Protein AF-A0A2V9LDS0-F1 (afdb_monomer)

Structure (mmCIF, N/CA/C/O backbone):
data_AF-A0A2V9LDS0-F1
#
_entry.id   AF-A0A2V9LDS0-F1
#
loop_
_atom_site.group_PDB
_atom_site.id
_atom_site.type_symbol
_atom_site.label_atom_id
_atom_site.label_alt_id
_atom_site.label_comp_id
_atom_site.label_asym_id
_atom_site.label_entity_id
_atom_site.label_seq_id
_atom_site.pdbx_PDB_ins_code
_atom_site.Cartn_x
_atom_site.Cartn_y
_atom_site.Cartn_z
_atom_site.occupancy
_atom_site.B_iso_or_equiv
_atom_site.auth_seq_id
_atom_site.auth_comp_id
_atom_site.auth_asym_id
_atom_site.auth_atom_id
_atom_site.pdbx_PDB_model_num
ATOM 1 N N . THR A 1 1 ? 12.359 12.478 16.425 1.00 56.62 1 THR A N 1
ATOM 2 C CA . THR A 1 1 ? 13.676 12.011 15.931 1.00 56.62 1 THR A CA 1
ATOM 3 C C . THR A 1 1 ? 14.044 10.618 16.413 1.00 56.62 1 THR A C 1
ATOM 5 O O . THR A 1 1 ? 14.875 10.000 15.763 1.00 56.62 1 THR A O 1
ATOM 8 N N . GLU A 1 2 ? 13.422 10.073 17.463 1.00 74.88 2 GLU A N 1
ATOM 9 C CA . GLU A 1 2 ? 13.688 8.688 17.876 1.00 74.88 2 GLU A CA 1
ATOM 10 C C . GLU A 1 2 ? 13.139 7.649 16.898 1.00 74.88 2 GLU A C 1
ATOM 12 O O . GLU A 1 2 ? 12.013 7.777 16.404 1.00 74.88 2 GLU A O 1
ATOM 17 N N . LYS A 1 3 ? 13.959 6.626 16.651 1.00 79.75 3 LYS A N 1
ATOM 18 C CA . LYS A 1 3 ? 13.629 5.389 15.940 1.00 79.75 3 LYS A CA 1
ATOM 19 C C . LYS A 1 3 ? 13.435 4.271 16.984 1.00 79.75 3 LYS A C 1
ATOM 21 O O . LYS A 1 3 ? 14.120 4.323 18.000 1.00 79.75 3 LYS A O 1
ATOM 26 N N . PRO A 1 4 ? 12.593 3.254 16.726 1.00 85.19 4 PRO A N 1
ATOM 27 C CA . PRO A 1 4 ? 11.810 3.058 15.508 1.00 85.19 4 PRO A CA 1
ATOM 28 C C . PRO A 1 4 ? 10.625 4.028 15.395 1.00 85.19 4 PRO A C 1
ATOM 30 O O . PRO A 1 4 ? 10.004 4.411 16.382 1.00 85.19 4 PRO A O 1
ATOM 33 N N . TYR A 1 5 ? 10.293 4.430 14.165 1.00 83.62 5 TYR A N 1
ATOM 34 C CA . TYR A 1 5 ? 9.148 5.322 13.917 1.00 83.62 5 TYR A CA 1
ATOM 35 C C . TYR A 1 5 ? 7.794 4.630 14.132 1.00 83.62 5 TYR A C 1
ATOM 37 O O . TYR A 1 5 ? 6.782 5.309 14.283 1.00 83.62 5 TYR A O 1
ATOM 45 N N . TRP A 1 6 ? 7.799 3.298 14.158 1.00 87.12 6 TRP A N 1
ATOM 46 C CA . TRP A 1 6 ? 6.634 2.417 14.219 1.00 87.12 6 TRP A CA 1
ATOM 47 C C . TRP A 1 6 ? 6.357 1.855 15.620 1.00 87.12 6 TRP A C 1
ATOM 49 O O . TRP A 1 6 ? 5.645 0.859 15.763 1.00 87.12 6 TRP A O 1
ATOM 59 N N . ASP A 1 7 ? 6.930 2.462 16.662 1.00 91.31 7 ASP A N 1
ATOM 60 C CA . ASP A 1 7 ? 6.642 2.052 18.034 1.00 91.31 7 ASP A CA 1
ATOM 61 C C . ASP A 1 7 ? 5.131 2.139 18.321 1.00 91.31 7 ASP A C 1
ATOM 63 O O . ASP A 1 7 ? 4.483 3.146 18.017 1.00 91.31 7 ASP A O 1
ATOM 67 N N . LEU A 1 8 ? 4.566 1.074 18.896 1.00 91.81 8 LEU A N 1
ATOM 68 C CA . LEU A 1 8 ? 3.145 0.979 19.218 1.00 91.81 8 LEU A CA 1
ATOM 69 C C . LEU A 1 8 ? 2.707 2.054 20.220 1.00 91.81 8 LEU A C 1
ATOM 71 O O . LEU A 1 8 ? 1.557 2.490 20.178 1.00 91.81 8 LEU A O 1
ATOM 75 N N . GLU A 1 9 ? 3.611 2.534 21.081 1.00 92.31 9 GLU A N 1
ATOM 76 C CA . GLU A 1 9 ? 3.316 3.629 22.011 1.00 92.31 9 GLU A CA 1
ATOM 77 C C . GLU A 1 9 ? 2.901 4.913 21.287 1.00 92.31 9 GLU A C 1
ATOM 79 O O . GLU A 1 9 ? 2.066 5.662 21.787 1.00 92.31 9 GLU A O 1
ATOM 84 N N . ARG A 1 10 ? 3.399 5.129 20.065 1.00 91.88 10 ARG A N 1
ATOM 85 C CA . ARG A 1 10 ? 3.048 6.290 19.231 1.00 91.88 10 ARG A CA 1
ATOM 86 C C . ARG A 1 10 ? 1.649 6.200 18.635 1.00 91.88 10 ARG A C 1
ATOM 88 O O . ARG A 1 10 ? 1.129 7.206 18.166 1.00 91.88 10 ARG A O 1
ATOM 95 N N . ALA A 1 11 ? 1.061 5.006 18.624 1.00 94.81 11 ALA A N 1
ATOM 96 C CA . ALA A 1 11 ? -0.309 4.780 18.184 1.00 94.81 11 ALA A CA 1
ATOM 97 C C . ALA A 1 11 ? -1.321 4.861 19.341 1.00 94.81 11 ALA A C 1
ATOM 99 O O . ALA A 1 11 ? -2.519 4.690 19.110 1.00 94.81 11 ALA A O 1
ATOM 100 N N . ARG A 1 12 ? -0.866 5.078 20.586 1.00 95.75 12 ARG A N 1
ATOM 101 C CA . ARG A 1 12 ? -1.755 5.172 21.748 1.00 95.75 12 ARG A CA 1
ATOM 102 C C . ARG A 1 12 ? -2.687 6.373 21.645 1.00 95.75 12 ARG A C 1
ATOM 104 O O . ARG A 1 12 ? -2.328 7.443 21.159 1.00 95.75 12 ARG A O 1
ATOM 111 N N . ILE A 1 13 ? -3.898 6.185 22.148 1.00 95.94 13 ILE A N 1
ATOM 112 C CA . ILE A 1 13 ? -4.932 7.210 22.191 1.00 95.94 13 ILE A CA 1
ATOM 113 C C . ILE A 1 13 ? -4.815 7.948 23.524 1.00 95.94 13 ILE A C 1
ATOM 115 O O . ILE A 1 13 ? -5.111 7.397 24.591 1.00 95.94 13 ILE A O 1
ATOM 119 N N . GLY A 1 14 ? -4.367 9.203 23.458 1.00 94.19 14 GLY A N 1
ATOM 120 C CA . GLY A 1 14 ? -4.125 10.030 24.638 1.00 94.19 14 GLY A CA 1
ATOM 121 C C . GLY A 1 14 ? -3.106 9.383 25.579 1.00 94.19 14 GLY A C 1
ATOM 122 O O . GLY A 1 14 ? -2.043 8.953 25.149 1.00 94.19 14 GLY A O 1
ATOM 123 N N . GLN A 1 15 ? -3.454 9.299 26.864 1.00 93.69 15 GLN A N 1
ATOM 124 C CA . GLN A 1 15 ? -2.618 8.684 27.908 1.00 93.69 15 GLN A CA 1
ATOM 125 C C . GLN A 1 15 ? -2.963 7.205 28.165 1.00 93.69 15 GLN A C 1
ATOM 127 O O . GLN A 1 15 ? -2.514 6.613 29.144 1.00 93.69 15 GLN A O 1
ATOM 132 N N . THR A 1 16 ? -3.809 6.600 27.327 1.00 95.44 16 THR A N 1
ATOM 133 C CA . THR A 1 16 ? -4.274 5.221 27.526 1.00 95.44 16 THR A CA 1
ATOM 134 C C . THR A 1 16 ? -3.351 4.209 26.850 1.00 95.44 16 THR A C 1
ATOM 136 O O . THR A 1 16 ? -2.526 4.548 26.006 1.00 95.44 16 THR A O 1
ATOM 139 N N . ARG A 1 17 ? -3.537 2.922 27.161 1.00 94.94 17 ARG A N 1
ATOM 140 C CA . ARG A 1 17 ? -2.937 1.818 26.392 1.00 94.94 17 ARG A CA 1
ATOM 141 C C . ARG A 1 17 ? -3.759 1.430 25.159 1.00 94.94 17 ARG A C 1
ATOM 143 O O . ARG A 1 17 ? -3.420 0.442 24.510 1.00 94.94 17 ARG A O 1
ATOM 150 N N . ASN A 1 18 ? -4.838 2.145 24.845 1.00 97.56 18 ASN A N 1
ATOM 151 C CA . ASN A 1 18 ? -5.681 1.810 23.705 1.00 97.56 18 ASN A CA 1
ATOM 152 C C . ASN A 1 18 ? -5.054 2.314 22.410 1.00 97.56 18 ASN A C 1
ATOM 154 O O . ASN A 1 18 ? -4.503 3.412 22.370 1.00 97.56 18 ASN A O 1
ATOM 158 N N . VAL A 1 19 ? -5.177 1.522 21.351 1.00 97.50 19 VAL A N 1
ATOM 159 C CA . VAL A 1 19 ? -4.717 1.851 19.999 1.00 97.50 19 VAL A CA 1
ATOM 160 C C . VAL A 1 19 ? -5.873 1.719 19.000 1.00 97.50 19 VAL A C 1
ATOM 162 O O . VAL A 1 19 ? -6.773 0.895 19.213 1.00 97.50 19 VAL A O 1
ATOM 165 N N . PRO A 1 20 ? -5.888 2.512 17.913 1.00 97.69 20 PRO A N 1
ATOM 166 C CA . PRO A 1 20 ? -6.911 2.415 16.884 1.00 97.69 20 PRO A CA 1
ATOM 167 C C . PRO A 1 20 ? -6.589 1.256 15.937 1.00 97.69 20 PRO A C 1
ATOM 169 O O . PRO A 1 20 ? -5.655 1.336 15.144 1.00 97.69 20 PRO A O 1
ATOM 172 N N . LEU A 1 21 ? -7.375 0.182 16.000 1.00 97.94 21 LEU A N 1
ATOM 173 C CA . LEU A 1 21 ? -7.364 -0.872 14.993 1.00 97.94 21 LEU A CA 1
ATOM 174 C C . LEU A 1 21 ? -8.347 -0.510 13.878 1.00 97.94 21 LEU A C 1
ATOM 176 O O . LEU A 1 21 ? -9.558 -0.461 14.096 1.00 97.94 21 LEU A O 1
ATOM 180 N N . GLU A 1 22 ? -7.828 -0.279 12.683 1.00 98.44 22 GLU A N 1
ATOM 181 C CA . GLU A 1 22 ? -8.589 0.104 11.500 1.00 98.44 22 GLU A CA 1
ATOM 182 C C . GLU A 1 22 ? -8.684 -1.048 10.502 1.00 98.44 22 GLU A C 1
ATOM 184 O O . GLU A 1 22 ? -7.716 -1.784 10.298 1.00 98.44 22 GLU A O 1
ATOM 189 N N . VAL A 1 23 ? -9.826 -1.157 9.822 1.00 98.38 23 VAL A N 1
ATOM 190 C CA . VAL A 1 23 ? -9.929 -1.902 8.564 1.00 98.38 23 VAL A CA 1
ATOM 191 C C . VAL A 1 23 ? -9.645 -0.938 7.426 1.00 98.38 23 VAL A C 1
ATOM 193 O O . VAL A 1 23 ? -10.340 0.066 7.266 1.00 98.38 23 VAL A O 1
ATOM 196 N N . VAL A 1 24 ? -8.638 -1.256 6.624 1.00 97.94 24 VAL A N 1
ATOM 197 C CA . VAL A 1 24 ? -8.250 -0.498 5.439 1.00 97.94 24 VAL A CA 1
ATOM 198 C C . VAL A 1 24 ? -8.712 -1.252 4.202 1.00 97.94 24 VAL A C 1
ATOM 200 O O . VAL A 1 24 ? -8.344 -2.410 4.017 1.00 97.94 24 VAL A O 1
ATOM 203 N N . VAL A 1 25 ? -9.484 -0.591 3.343 1.00 97.62 25 VAL A N 1
ATOM 204 C CA . VAL A 1 25 ? -9.930 -1.118 2.048 1.00 97.62 25 VAL A CA 1
ATOM 205 C C . VAL A 1 25 ? -9.391 -0.207 0.958 1.00 97.62 25 VAL A C 1
ATOM 207 O O . VAL A 1 25 ? -9.698 0.983 0.931 1.00 97.62 25 VAL A O 1
ATOM 210 N N . ASN A 1 26 ? -8.569 -0.754 0.062 1.00 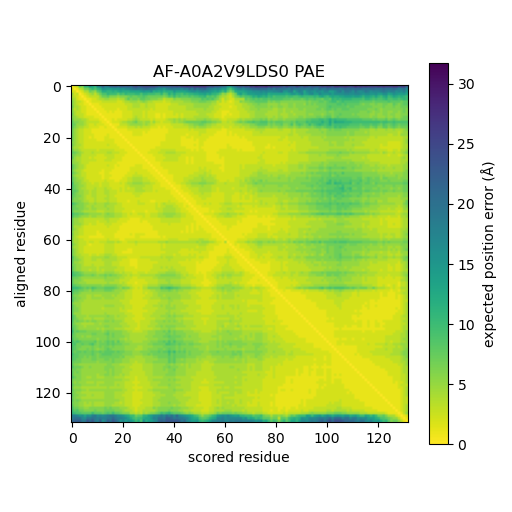95.06 26 ASN A N 1
ATOM 211 C CA . ASN A 1 26 ? -7.959 -0.005 -1.045 1.00 95.06 26 ASN A CA 1
ATOM 212 C C . ASN A 1 26 ? -7.276 1.311 -0.611 1.00 95.06 26 ASN A C 1
ATOM 214 O O . ASN A 1 26 ? -7.360 2.327 -1.296 1.00 95.06 26 ASN A O 1
ATOM 218 N N . GLY A 1 27 ? -6.617 1.295 0.550 1.00 93.06 27 GLY A N 1
ATOM 219 C CA . GLY A 1 27 ? -5.868 2.429 1.097 1.00 93.06 27 GLY A CA 1
ATOM 220 C C . GLY A 1 27 ? -6.676 3.356 2.005 1.00 93.06 27 GLY A C 1
ATOM 221 O O . GLY A 1 27 ? -6.076 4.184 2.686 1.00 93.06 27 GLY A O 1
ATOM 222 N N . GLN A 1 28 ? -7.998 3.189 2.081 1.00 94.62 28 GLN A N 1
ATOM 223 C CA . GLN A 1 28 ? -8.875 4.026 2.900 1.00 94.62 28 GLN A CA 1
ATOM 224 C C . GLN A 1 28 ? -9.278 3.310 4.198 1.00 94.62 28 GLN A C 1
ATOM 226 O O . GLN A 1 28 ? -9.710 2.157 4.130 1.00 94.62 28 GLN A O 1
ATOM 231 N N . PRO A 1 29 ? -9.161 3.945 5.380 1.00 97.12 29 PRO A N 1
ATOM 232 C CA . PRO A 1 29 ? -9.703 3.394 6.618 1.00 97.12 29 PRO A CA 1
ATOM 233 C C . PRO A 1 29 ? -11.235 3.484 6.588 1.00 97.12 29 PRO A C 1
ATOM 235 O O . PRO A 1 29 ? -11.797 4.575 6.587 1.00 97.12 29 PRO A O 1
ATOM 238 N N . VAL A 1 30 ? -11.919 2.339 6.545 1.00 97.56 30 VAL A N 1
ATOM 239 C CA . VAL A 1 30 ? -13.391 2.270 6.409 1.00 97.56 30 VAL A CA 1
ATOM 240 C C . VAL A 1 30 ? -14.108 1.874 7.697 1.00 97.56 30 VAL A C 1
ATOM 242 O O . VAL A 1 30 ? -15.312 2.072 7.821 1.00 97.56 30 VAL A O 1
ATOM 245 N N . ALA A 1 31 ? -13.385 1.308 8.660 1.00 97.88 31 ALA A N 1
ATOM 246 C CA . ALA A 1 31 ? -13.903 0.984 9.982 1.00 97.88 31 ALA A CA 1
ATOM 247 C C . ALA A 1 31 ? -12.780 1.089 11.014 1.00 97.88 31 ALA A C 1
ATOM 249 O O . ALA A 1 31 ? -11.611 0.891 10.681 1.00 97.88 31 ALA A O 1
ATOM 250 N N . ARG A 1 32 ? -13.131 1.375 12.269 1.00 97.38 32 ARG A N 1
ATOM 251 C CA . ARG A 1 32 ? -12.183 1.503 13.379 1.00 97.38 32 ARG A CA 1
ATOM 252 C C . ARG A 1 32 ? -12.777 0.928 14.656 1.00 97.38 32 ARG A C 1
ATOM 254 O O . ARG A 1 32 ? -13.961 1.103 14.929 1.00 97.38 32 ARG A O 1
ATOM 261 N N . ARG A 1 33 ? -11.933 0.290 15.463 1.00 97.19 33 ARG A N 1
ATOM 262 C CA . ARG A 1 33 ? -12.218 -0.090 16.847 1.00 97.19 33 ARG A CA 1
ATOM 263 C C . ARG A 1 33 ? -11.013 0.224 17.721 1.00 97.19 33 ARG A C 1
ATOM 265 O O . ARG A 1 33 ? -9.876 0.046 17.300 1.00 97.19 33 ARG A O 1
ATOM 272 N N . GLU A 1 34 ? -11.257 0.666 18.944 1.00 97.12 34 GLU A N 1
ATOM 273 C CA . GLU A 1 34 ? -10.197 0.829 19.936 1.00 97.12 34 GLU A CA 1
ATOM 274 C C . GLU A 1 34 ? -9.971 -0.491 20.663 1.00 97.12 34 GLU A C 1
ATOM 276 O O . GLU A 1 34 ? -10.924 -1.149 21.093 1.00 97.12 34 GLU A O 1
ATOM 281 N N . ILE A 1 35 ? -8.708 -0.898 20.761 1.00 96.31 35 ILE A N 1
ATOM 282 C CA . ILE A 1 35 ? -8.312 -2.125 21.450 1.00 96.31 35 ILE A CA 1
ATOM 283 C C . ILE A 1 35 ? -7.183 -1.829 22.440 1.00 96.31 35 ILE A C 1
ATOM 285 O O . ILE A 1 35 ? -6.323 -0.998 22.140 1.00 96.31 35 ILE A O 1
ATOM 289 N N . PRO A 1 36 ? -7.144 -2.497 23.602 1.00 96.31 36 PRO A N 1
ATOM 290 C CA . PRO A 1 36 ? -6.025 -2.365 24.524 1.00 96.31 36 PRO A CA 1
ATOM 291 C C . PRO A 1 36 ? -4.781 -3.072 23.963 1.00 96.31 36 PRO A C 1
ATOM 293 O O . PRO A 1 36 ? -4.817 -4.257 23.629 1.00 96.31 36 PRO A O 1
ATOM 296 N N . ALA A 1 37 ? -3.660 -2.353 23.889 1.00 94.75 37 ALA A N 1
ATOM 297 C CA . ALA A 1 37 ? -2.349 -2.896 23.541 1.00 94.75 37 ALA A CA 1
ATOM 298 C C . ALA A 1 37 ? -1.686 -3.542 24.774 1.00 94.75 37 ALA A C 1
ATOM 300 O O . ALA A 1 37 ? -0.753 -3.002 25.382 1.00 94.75 37 ALA A O 1
ATOM 301 N N . ASP A 1 38 ? -2.215 -4.695 25.181 1.00 94.44 38 ASP A N 1
ATOM 302 C CA . ASP A 1 38 ? -1.819 -5.414 26.399 1.00 94.44 38 ASP A CA 1
ATOM 303 C C . ASP A 1 38 ? -1.210 -6.802 26.164 1.00 94.44 38 ASP A C 1
ATOM 305 O O . ASP A 1 38 ? -0.928 -7.519 27.120 1.00 94.44 38 ASP A O 1
ATOM 309 N N . GLY A 1 39 ? -0.975 -7.163 24.903 1.00 93.69 39 GLY A N 1
ATOM 310 C CA . GLY A 1 39 ? -0.379 -8.443 24.523 1.00 93.69 39 GLY A CA 1
ATOM 311 C C . GLY A 1 39 ? -1.358 -9.619 24.502 1.00 93.69 39 GLY A C 1
ATOM 312 O O . GLY A 1 39 ? -0.954 -10.721 24.138 1.00 93.69 39 GLY A O 1
ATOM 313 N N . GLN A 1 40 ? -2.638 -9.421 24.834 1.00 96.38 40 GLN A N 1
ATOM 314 C CA . GLN A 1 40 ? -3.631 -10.490 24.731 1.00 96.38 40 GLN A CA 1
ATOM 315 C C . GLN A 1 40 ? -4.192 -10.603 23.310 1.00 96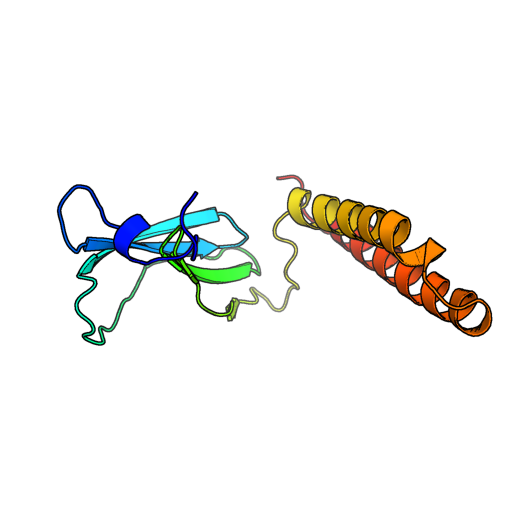.38 40 GLN A C 1
ATOM 317 O O . GLN A 1 40 ? -4.570 -9.612 22.678 1.00 96.38 40 GLN A O 1
ATOM 322 N N . THR A 1 41 ? -4.311 -11.840 22.829 1.00 95.94 41 THR A N 1
ATOM 323 C CA . THR A 1 41 ? -4.955 -12.136 21.544 1.00 95.94 41 THR A CA 1
ATOM 324 C C . THR A 1 41 ? -6.466 -11.968 21.666 1.00 95.94 41 THR A C 1
ATOM 326 O O . THR A 1 41 ? -7.075 -12.439 22.625 1.00 95.94 41 THR A O 1
ATOM 329 N N . ARG A 1 42 ? -7.087 -11.306 20.686 1.00 93.50 42 ARG A N 1
ATOM 330 C CA . ARG A 1 42 ? -8.535 -11.071 20.652 1.00 93.50 42 ARG A CA 1
ATOM 331 C C . ARG A 1 42 ? -9.081 -11.296 19.257 1.00 93.50 42 ARG A C 1
ATOM 333 O O . ARG A 1 42 ? -8.528 -10.784 18.287 1.00 93.50 42 ARG A O 1
ATOM 340 N N . ALA A 1 43 ? -10.205 -11.997 19.174 1.00 95.44 43 ALA A N 1
ATOM 341 C CA . ALA A 1 43 ? -10.987 -12.029 17.951 1.00 95.44 43 ALA A CA 1
ATOM 342 C C . ALA A 1 43 ? -11.622 -10.650 17.712 1.00 95.44 43 ALA A C 1
ATOM 344 O O . ALA A 1 43 ? -12.185 -10.035 18.623 1.00 95.44 43 ALA A O 1
ATOM 345 N N . VAL A 1 44 ? -11.541 -10.170 16.474 1.00 94.69 44 VAL A N 1
ATOM 346 C CA . VAL A 1 44 ? -12.170 -8.926 16.023 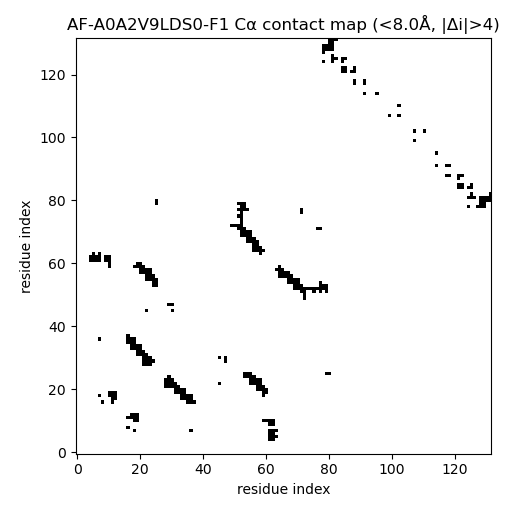1.00 94.69 44 VAL A CA 1
ATOM 347 C C . VAL A 1 44 ? -13.000 -9.212 14.781 1.00 94.69 44 VAL A C 1
ATOM 349 O O . VAL A 1 44 ? -12.644 -10.062 13.970 1.00 94.69 44 VAL A O 1
ATOM 352 N N . SER A 1 45 ? -14.117 -8.508 14.641 1.00 95.94 45 SER A N 1
ATOM 353 C CA . SER A 1 45 ? -14.995 -8.602 13.480 1.00 95.94 45 SER A CA 1
ATOM 354 C C . SER A 1 45 ? -15.521 -7.215 13.143 1.00 95.94 45 SER A C 1
ATOM 356 O O . SER A 1 45 ? -15.776 -6.412 14.044 1.00 95.94 45 SER A O 1
ATOM 358 N N . PHE A 1 46 ? -15.655 -6.943 11.850 1.00 96.25 46 PHE A N 1
ATOM 359 C CA . PHE A 1 46 ? -16.128 -5.674 11.319 1.00 96.25 46 PHE A CA 1
ATOM 360 C C . PHE A 1 46 ? -17.133 -5.942 10.195 1.00 96.25 46 PHE A C 1
ATOM 362 O O . PHE A 1 46 ? -16.799 -6.667 9.253 1.00 96.25 46 PHE A O 1
ATOM 369 N N . PRO A 1 47 ? -18.336 -5.350 10.237 1.00 95.06 47 PRO A N 1
ATOM 370 C CA . PRO A 1 47 ? -19.240 -5.371 9.098 1.00 95.06 47 PRO A CA 1
ATOM 371 C C . PRO A 1 47 ? -18.735 -4.374 8.047 1.00 95.06 47 PRO A C 1
ATOM 373 O O . PRO A 1 47 ? -18.950 -3.171 8.167 1.00 95.06 47 PRO A O 1
ATOM 376 N N . VAL A 1 48 ? -18.032 -4.864 7.023 1.00 95.69 48 VAL A N 1
ATOM 377 C CA . VAL A 1 48 ? -17.496 -4.029 5.937 1.00 95.69 48 VAL A CA 1
ATOM 378 C C . VAL A 1 48 ? -18.157 -4.402 4.620 1.00 95.69 48 VAL A C 1
ATOM 380 O O . VAL A 1 48 ? -18.105 -5.549 4.181 1.00 95.69 48 VAL A O 1
ATOM 383 N N . LYS A 1 49 ? -18.770 -3.409 3.973 1.00 95.06 49 LYS A N 1
ATOM 384 C CA . LYS A 1 49 ? -19.360 -3.554 2.643 1.00 95.06 49 LYS A CA 1
ATOM 385 C C . LYS A 1 49 ? -18.261 -3.523 1.577 1.00 95.06 49 LYS A C 1
ATOM 387 O O . LYS A 1 49 ? -17.465 -2.588 1.540 1.00 95.06 49 LYS A O 1
ATOM 392 N N . ILE A 1 50 ? -18.236 -4.532 0.703 1.00 95.81 50 ILE A N 1
ATOM 393 C CA . ILE A 1 50 ? -17.281 -4.656 -0.407 1.00 95.81 50 ILE A CA 1
ATOM 394 C C . ILE A 1 50 ? -18.059 -4.774 -1.722 1.00 95.81 50 ILE A C 1
ATOM 396 O O . ILE A 1 50 ? -18.536 -5.846 -2.080 1.00 95.81 50 ILE A O 1
ATOM 400 N N . ASP A 1 51 ? -18.179 -3.661 -2.447 1.00 93.00 51 ASP A N 1
ATOM 401 C CA . ASP A 1 51 ? -18.960 -3.583 -3.697 1.00 93.00 51 ASP A CA 1
ATOM 402 C C . ASP A 1 51 ? -18.176 -3.982 -4.953 1.00 93.00 51 ASP A C 1
ATOM 404 O O . ASP A 1 51 ? -18.739 -4.197 -6.027 1.00 93.00 51 ASP A O 1
ATOM 408 N N . ARG A 1 52 ? -16.849 -4.034 -4.846 1.00 94.25 52 ARG A N 1
ATOM 409 C CA . ARG A 1 52 ? -15.930 -4.342 -5.945 1.00 94.25 52 ARG A CA 1
ATOM 410 C C . ARG A 1 52 ? -14.716 -5.075 -5.417 1.00 94.25 52 ARG A C 1
ATOM 412 O O . ARG A 1 52 ? -14.376 -4.943 -4.241 1.00 94.25 52 ARG A O 1
ATOM 419 N N . SER A 1 53 ? -14.040 -5.800 -6.303 1.00 96.94 53 SER A N 1
ATOM 420 C CA . SER A 1 53 ? -12.805 -6.493 -5.961 1.00 96.94 53 SER A CA 1
ATOM 421 C C . SER A 1 53 ? -11.811 -5.533 -5.323 1.00 96.94 53 SER A C 1
ATOM 423 O O . SER A 1 53 ? -11.510 -4.477 -5.883 1.00 96.94 53 SER A O 1
ATOM 425 N N . SER A 1 54 ? -11.348 -5.895 -4.135 1.00 96.69 54 SER A N 1
ATOM 426 C CA . SER A 1 54 ? -10.600 -5.017 -3.246 1.00 96.69 54 SER A CA 1
ATOM 427 C C . SER A 1 54 ? -9.526 -5.793 -2.506 1.00 96.69 54 SER A C 1
ATOM 429 O O . SER A 1 54 ? -9.652 -6.999 -2.286 1.00 96.69 54 SER A O 1
ATOM 431 N N . TRP A 1 55 ? -8.492 -5.085 -2.073 1.00 96.56 55 TRP A N 1
ATOM 432 C CA . TRP A 1 55 ? -7.615 -5.584 -1.025 1.00 96.56 55 TRP A CA 1
ATOM 433 C C . TRP A 1 55 ? -8.030 -4.984 0.316 1.00 96.56 55 TRP A C 1
ATOM 435 O O . TRP A 1 55 ? -8.465 -3.830 0.389 1.00 96.56 55 TRP A O 1
ATOM 445 N N . VAL A 1 56 ? -7.907 -5.786 1.369 1.00 97.88 56 VAL A N 1
ATOM 446 C CA . VAL A 1 56 ? -8.304 -5.433 2.731 1.00 97.88 56 VAL A CA 1
ATOM 447 C C . VAL A 1 56 ? -7.158 -5.753 3.679 1.00 97.88 56 VAL A C 1
ATOM 449 O O . VAL A 1 56 ? -6.570 -6.826 3.589 1.00 97.88 56 VAL A O 1
ATOM 452 N N . ALA A 1 57 ? -6.836 -4.846 4.593 1.00 98.12 57 ALA A N 1
ATOM 453 C CA . ALA A 1 57 ? -5.838 -5.073 5.634 1.00 98.12 57 ALA A CA 1
ATOM 454 C C . ALA A 1 57 ? -6.316 -4.508 6.973 1.00 98.12 57 ALA A C 1
ATOM 456 O O . ALA A 1 57 ? -7.132 -3.588 7.012 1.00 98.12 57 ALA A O 1
ATOM 457 N N . LEU A 1 58 ? -5.777 -5.036 8.070 1.00 98.00 58 LEU A N 1
ATOM 458 C CA . LEU A 1 58 ? -5.878 -4.391 9.375 1.00 98.00 58 LEU A CA 1
ATOM 459 C C . LEU A 1 58 ? -4.676 -3.477 9.588 1.00 98.00 58 LEU A C 1
ATOM 461 O O . LEU A 1 58 ? -3.565 -3.824 9.189 1.00 98.00 58 LEU A O 1
ATOM 465 N N . ARG A 1 59 ? -4.883 -2.327 10.227 1.00 97.81 59 ARG A N 1
ATOM 466 C CA . ARG A 1 59 ? -3.830 -1.343 10.493 1.00 97.81 59 ARG A CA 1
ATOM 467 C C . ARG A 1 59 ? -3.972 -0.740 11.883 1.00 97.81 59 ARG A C 1
ATOM 469 O O . ARG A 1 59 ? -5.066 -0.364 12.281 1.00 97.81 59 ARG A O 1
ATOM 476 N N . ILE A 1 60 ? -2.850 -0.576 12.573 1.00 97.44 60 ILE A N 1
ATOM 477 C CA . ILE A 1 60 ? -2.692 0.335 13.706 1.00 97.44 60 ILE A CA 1
ATOM 478 C C . ILE A 1 60 ? -1.716 1.417 13.257 1.00 97.44 60 ILE A C 1
ATOM 480 O O . ILE A 1 60 ? -0.509 1.190 13.212 1.00 97.44 60 ILE A O 1
ATOM 484 N N . LEU A 1 61 ? -2.220 2.587 12.872 1.00 95.06 61 LEU A N 1
ATOM 485 C CA . LEU A 1 61 ? -1.384 3.695 12.404 1.00 95.06 61 LEU A CA 1
ATOM 486 C C . LEU A 1 61 ? -0.790 4.455 13.611 1.00 95.06 61 LEU A C 1
ATOM 488 O O . LEU A 1 61 ? -1.545 4.742 14.538 1.00 95.06 61 LEU A O 1
ATOM 492 N N . PRO A 1 62 ? 0.509 4.826 13.629 1.00 92.75 62 PRO A N 1
ATOM 493 C CA . PRO A 1 62 ? 1.555 4.620 12.617 1.00 92.75 62 PRO A CA 1
ATOM 494 C C . PRO A 1 62 ? 2.475 3.407 12.890 1.00 92.75 62 PRO A C 1
ATOM 496 O O . PRO A 1 62 ? 3.644 3.427 12.513 1.00 92.75 62 PRO A O 1
ATOM 499 N N . SER A 1 63 ? 1.984 2.367 13.566 1.00 94.94 63 SER A N 1
ATOM 500 C CA . SER A 1 63 ? 2.805 1.250 14.048 1.00 94.94 63 SER A CA 1
ATOM 501 C C . SER A 1 63 ? 2.865 0.056 13.090 1.00 94.94 63 SER A C 1
ATOM 503 O O . SER A 1 63 ? 3.938 -0.318 12.629 1.00 94.94 63 SER A O 1
ATOM 505 N N . SER A 1 64 ? 1.736 -0.579 12.784 1.00 94.88 64 SER A N 1
ATOM 506 C CA . SER A 1 64 ? 1.735 -1.885 12.116 1.00 94.88 64 SER A CA 1
ATOM 507 C C . SER A 1 64 ? 0.524 -2.090 11.217 1.00 94.88 64 SER A C 1
ATOM 509 O O . SER A 1 64 ? -0.486 -1.392 11.317 1.00 94.88 64 SER A O 1
ATOM 511 N N . HIS A 1 65 ? 0.627 -3.062 10.314 1.00 96.31 65 HIS A N 1
ATOM 512 C CA . HIS A 1 65 ? -0.483 -3.542 9.505 1.00 96.31 65 HIS A CA 1
ATOM 513 C C . HIS A 1 65 ? -0.337 -5.042 9.236 1.00 96.31 65 HIS A C 1
ATOM 515 O O . HIS A 1 65 ? 0.764 -5.589 9.296 1.00 96.31 65 HIS A O 1
ATOM 521 N N . SER A 1 66 ? -1.443 -5.712 8.924 1.00 96.88 66 SER A N 1
ATOM 522 C CA . SER A 1 66 ? -1.406 -7.082 8.418 1.00 96.88 66 SER A CA 1
ATOM 523 C C . SER A 1 66 ? -0.937 -7.112 6.962 1.00 96.88 66 SER A C 1
ATOM 525 O O . SER A 1 66 ? -0.963 -6.097 6.259 1.00 96.88 66 SER A O 1
ATOM 527 N N . ASN A 1 67 ? -0.589 -8.300 6.468 1.00 97.25 67 ASN A N 1
ATOM 528 C CA . ASN A 1 67 ? -0.601 -8.521 5.025 1.00 97.25 67 ASN A CA 1
ATOM 529 C C . ASN A 1 67 ? -2.035 -8.335 4.502 1.00 97.25 67 ASN A C 1
ATOM 531 O O . ASN A 1 67 ? -2.994 -8.651 5.221 1.00 97.25 67 ASN A O 1
ATOM 535 N N . PRO A 1 68 ? -2.205 -7.799 3.285 1.00 96.12 68 PRO A N 1
ATOM 536 C CA . PRO A 1 68 ? -3.524 -7.653 2.708 1.00 96.12 68 PRO A CA 1
ATOM 537 C C . PRO A 1 68 ? -4.109 -9.023 2.354 1.00 96.12 68 PRO A C 1
ATOM 539 O O . PRO A 1 68 ? -3.404 -9.916 1.884 1.00 96.12 68 PRO A O 1
ATOM 542 N N . VAL A 1 69 ? -5.418 -9.159 2.526 1.00 96.25 69 VAL A N 1
ATOM 543 C CA . VAL A 1 69 ? -6.220 -10.225 1.923 1.00 96.25 69 VAL A CA 1
ATOM 544 C C . VAL A 1 69 ? -6.962 -9.664 0.716 1.00 96.25 69 VAL A C 1
ATOM 546 O O . VAL A 1 69 ? -7.367 -8.500 0.706 1.00 96.25 69 VAL A O 1
ATOM 549 N N . PHE A 1 70 ? -7.132 -10.477 -0.322 1.00 97.06 70 PHE A N 1
ATOM 550 C CA . PHE A 1 70 ? -7.800 -10.063 -1.554 1.00 97.06 70 PHE A CA 1
ATOM 551 C C . PHE A 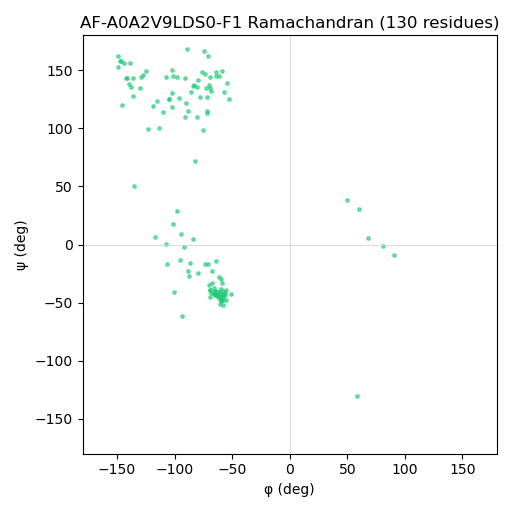1 70 ? -9.202 -10.652 -1.622 1.00 97.06 70 PHE A C 1
ATOM 553 O O . PHE A 1 70 ? -9.387 -11.862 -1.529 1.00 97.06 70 PHE A O 1
ATOM 560 N N . VAL A 1 71 ? -10.185 -9.777 -1.808 1.00 96.88 71 VAL A N 1
ATOM 561 C CA . VAL A 1 71 ? -11.590 -10.141 -1.972 1.00 96.88 71 VAL A CA 1
ATOM 562 C C . VAL A 1 71 ? -11.962 -9.851 -3.415 1.00 96.88 71 VAL A C 1
ATOM 564 O O . VAL A 1 71 ? -11.953 -8.694 -3.833 1.00 96.88 71 VAL A O 1
ATOM 567 N N . LEU A 1 72 ? -12.271 -10.889 -4.190 1.00 97.12 72 LEU A N 1
ATOM 568 C CA . LEU A 1 72 ? -12.723 -10.746 -5.572 1.00 97.12 72 LEU A CA 1
ATOM 569 C C . LEU A 1 72 ? -14.251 -10.792 -5.624 1.00 97.12 72 LEU A C 1
ATOM 571 O O . LEU A 1 72 ? -14.868 -11.745 -5.157 1.00 97.12 72 LEU A O 1
ATOM 575 N N . VAL A 1 73 ? -14.863 -9.774 -6.225 1.00 96.19 73 VAL A N 1
ATOM 576 C CA . VAL A 1 73 ? -16.315 -9.679 -6.408 1.00 96.19 73 VAL A CA 1
ATOM 577 C C . VAL A 1 73 ? -16.650 -10.049 -7.847 1.00 96.19 73 VAL A C 1
ATOM 579 O O . VAL A 1 73 ? -16.187 -9.409 -8.794 1.00 96.19 73 VAL A O 1
ATOM 582 N N . GLY A 1 74 ? -17.440 -11.111 -8.021 1.00 96.19 74 GLY A N 1
ATOM 583 C CA . GLY A 1 74 ? -17.835 -11.607 -9.343 1.00 96.19 74 GLY A CA 1
ATOM 584 C C . GLY A 1 74 ? -16.653 -12.029 -10.225 1.00 96.19 74 GLY A C 1
ATOM 585 O O . GLY A 1 74 ? -16.710 -11.841 -11.436 1.00 96.19 74 GLY A O 1
ATOM 586 N N . GLY A 1 75 ? -15.553 -12.504 -9.626 1.00 95.62 75 GLY A N 1
ATOM 587 C CA . GLY A 1 75 ? -14.346 -12.937 -10.345 1.00 95.62 75 GLY A CA 1
ATOM 588 C C . GLY A 1 75 ? -13.558 -11.818 -11.038 1.00 95.62 75 GLY A C 1
ATOM 589 O O . GLY A 1 75 ? -12.593 -12.097 -11.743 1.00 95.62 75 GLY A O 1
ATOM 590 N N . LYS A 1 76 ? -13.940 -10.548 -10.856 1.00 95.06 76 LYS A N 1
ATOM 591 C CA . LYS A 1 76 ? -13.270 -9.410 -11.501 1.00 95.06 76 LYS A CA 1
ATOM 592 C C . LYS A 1 76 ? -11.943 -9.094 -10.808 1.00 95.06 76 LYS A C 1
ATOM 594 O O . LYS A 1 76 ? -11.852 -9.261 -9.591 1.00 95.06 76 LYS A O 1
ATOM 599 N N . PRO A 1 77 ? -10.926 -8.588 -11.522 1.00 95.12 77 PRO A N 1
ATOM 600 C CA . PRO A 1 77 ? -9.670 -8.200 -10.895 1.00 95.12 77 PRO A CA 1
ATOM 601 C C . PRO A 1 77 ? -9.830 -6.927 -10.047 1.00 95.12 77 PRO A C 1
ATOM 603 O O . PRO A 1 77 ? -10.786 -6.166 -10.202 1.00 95.12 77 PRO A O 1
ATOM 606 N N . ILE A 1 78 ? -8.875 -6.671 -9.150 1.00 94.94 78 ILE A N 1
ATOM 607 C CA . ILE A 1 78 ? -8.847 -5.443 -8.341 1.00 94.94 78 ILE A CA 1
ATOM 608 C C . ILE A 1 78 ? -8.475 -4.255 -9.241 1.00 94.94 78 ILE A C 1
ATOM 610 O O . ILE A 1 78 ? -7.363 -4.194 -9.767 1.00 94.94 78 ILE A O 1
ATOM 614 N N . ARG A 1 79 ? -9.411 -3.312 -9.406 1.00 94.81 79 ARG A N 1
ATOM 615 C CA . ARG A 1 79 ? -9.278 -2.045 -10.162 1.00 94.81 79 ARG A CA 1
ATOM 616 C C . ARG A 1 79 ? -9.867 -0.887 -9.364 1.00 94.81 79 ARG A C 1
ATOM 618 O O . ARG A 1 79 ? -10.783 -0.188 -9.796 1.00 94.81 79 ARG A O 1
ATOM 625 N N . ALA A 1 80 ? -9.428 -0.803 -8.113 1.00 90.62 80 ALA A N 1
ATOM 626 C CA . ALA A 1 80 ? -10.140 -0.054 -7.092 1.00 90.62 80 ALA A CA 1
ATOM 627 C C . ALA A 1 80 ? -9.762 1.428 -6.990 1.00 90.62 80 ALA A C 1
ATOM 629 O O . ALA A 1 80 ? -10.573 2.189 -6.476 1.00 90.62 80 ALA A O 1
ATOM 630 N N . SER A 1 81 ? -8.572 1.825 -7.450 1.00 92.50 81 SER A N 1
ATOM 631 C CA . SER A 1 81 ? -8.098 3.211 -7.371 1.00 92.50 81 SER A CA 1
ATOM 632 C C . SER A 1 81 ? -7.254 3.558 -8.591 1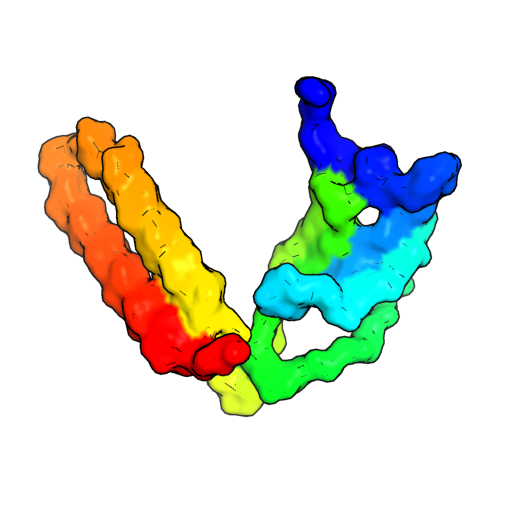.00 92.50 81 SER A C 1
ATOM 634 O O . SER A 1 81 ? -6.210 2.938 -8.828 1.00 92.50 81 SER A O 1
ATOM 636 N N . ARG A 1 82 ? -7.694 4.565 -9.352 1.00 94.25 82 ARG A N 1
ATOM 637 C CA . ARG A 1 82 ? -6.904 5.115 -10.460 1.00 94.25 82 ARG A CA 1
ATOM 638 C C . ARG A 1 82 ? -5.684 5.854 -9.925 1.00 94.25 82 ARG A C 1
ATOM 640 O O . ARG A 1 82 ? -4.576 5.587 -10.386 1.00 94.25 82 ARG A O 1
ATOM 647 N N . ALA A 1 83 ? -5.871 6.685 -8.899 1.00 93.88 83 ALA A N 1
ATOM 648 C CA . ALA A 1 83 ? -4.785 7.436 -8.276 1.00 93.88 83 ALA A CA 1
ATOM 649 C C . ALA A 1 83 ? -3.632 6.532 -7.798 1.00 93.88 83 ALA A C 1
ATOM 651 O O . ALA A 1 83 ? -2.462 6.865 -7.987 1.00 93.88 83 ALA A O 1
ATOM 652 N N . SER A 1 84 ? -3.940 5.357 -7.236 1.00 93.19 84 SER A N 1
ATOM 653 C CA . SER A 1 84 ? -2.912 4.393 -6.817 1.00 93.19 84 SER A CA 1
ATOM 654 C C . SER A 1 84 ? -2.124 3.837 -8.007 1.00 93.19 84 SER A C 1
ATOM 656 O O . SER A 1 84 ? -0.899 3.764 -7.947 1.00 93.19 84 SER A O 1
ATOM 658 N N . ALA A 1 85 ? -2.800 3.479 -9.104 1.00 95.25 85 ALA A N 1
ATOM 659 C CA . ALA A 1 85 ? -2.136 2.980 -10.308 1.00 95.25 85 ALA A CA 1
ATOM 660 C C . ALA A 1 85 ? -1.249 4.057 -10.962 1.00 95.25 85 ALA A C 1
ATOM 662 O O . ALA A 1 85 ? -0.124 3.765 -11.367 1.00 95.25 85 ALA A O 1
ATOM 663 N N . GLU A 1 86 ? -1.707 5.312 -10.996 1.00 96.44 86 GLU A N 1
ATOM 664 C CA . GLU A 1 86 ? -0.910 6.450 -11.473 1.00 96.44 86 GLU A CA 1
ATOM 665 C C . GLU A 1 86 ? 0.309 6.708 -10.585 1.00 96.44 86 GLU A C 1
ATOM 667 O O . GLU A 1 86 ? 1.399 6.996 -11.083 1.00 96.44 86 GLU A O 1
ATOM 672 N N . TRP A 1 87 ? 0.143 6.593 -9.266 1.00 96.62 87 TRP A N 1
ATOM 673 C CA .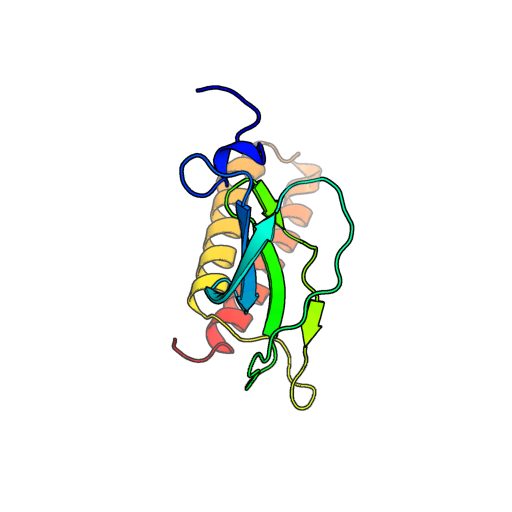 TRP A 1 87 ? 1.250 6.710 -8.325 1.00 96.62 87 TRP A CA 1
ATOM 674 C C . TRP A 1 87 ? 2.281 5.601 -8.548 1.00 96.62 87 TRP A C 1
ATOM 676 O O . TRP A 1 87 ? 3.472 5.891 -8.627 1.00 96.62 87 TRP A O 1
ATOM 686 N N . CYS A 1 88 ? 1.845 4.351 -8.730 1.00 96.94 88 CYS A N 1
ATOM 687 C CA . CYS A 1 88 ? 2.742 3.239 -9.043 1.00 96.94 88 CYS A CA 1
ATOM 688 C C . CYS A 1 88 ? 3.484 3.447 -10.369 1.00 96.94 88 CYS A C 1
ATOM 690 O O . CYS A 1 88 ? 4.685 3.195 -10.426 1.00 96.94 88 CYS A O 1
ATOM 692 N N . LEU A 1 89 ? 2.816 3.964 -11.406 1.00 98.12 89 LEU A N 1
ATOM 693 C CA . LEU A 1 89 ? 3.469 4.312 -12.671 1.00 98.12 89 LEU A CA 1
ATOM 694 C C . LEU A 1 89 ? 4.576 5.358 -12.460 1.00 98.12 89 LEU A C 1
ATOM 696 O O . LEU A 1 89 ? 5.714 5.145 -12.873 1.00 98.12 89 LEU A O 1
ATOM 700 N N . LYS A 1 90 ? 4.273 6.444 -11.736 1.00 98.44 90 LYS A N 1
ATOM 701 C CA . LYS A 1 90 ? 5.267 7.468 -11.367 1.00 98.44 90 LYS A CA 1
ATOM 702 C C . LYS A 1 90 ? 6.413 6.879 -10.541 1.00 98.44 90 LYS A C 1
ATOM 704 O O . LYS A 1 90 ? 7.565 7.260 -10.727 1.00 98.44 90 LYS A O 1
ATOM 709 N N . ALA A 1 91 ? 6.119 5.938 -9.644 1.00 98.38 91 ALA A N 1
ATOM 710 C CA . ALA A 1 91 ? 7.127 5.262 -8.839 1.00 98.38 91 ALA A CA 1
ATOM 711 C C . ALA A 1 91 ? 8.062 4.395 -9.696 1.00 98.38 91 ALA A C 1
ATOM 713 O O . ALA A 1 91 ? 9.262 4.395 -9.441 1.00 98.38 91 ALA A O 1
ATOM 714 N N . VAL A 1 92 ? 7.561 3.718 -10.738 1.00 98.50 92 VAL A N 1
ATOM 715 C CA . VAL A 1 92 ? 8.406 2.992 -11.705 1.00 98.50 92 VAL A CA 1
ATOM 716 C C . VAL A 1 92 ? 9.380 3.947 -12.395 1.00 98.50 92 VAL A C 1
ATOM 718 O O . VAL A 1 92 ? 10.575 3.650 -12.468 1.00 98.50 92 VAL A O 1
ATOM 721 N N . ASP A 1 93 ? 8.906 5.113 -12.832 1.00 98.06 93 ASP A N 1
ATOM 722 C CA . ASP A 1 93 ? 9.755 6.125 -13.469 1.00 98.06 93 ASP A CA 1
ATOM 723 C C . ASP A 1 93 ? 10.788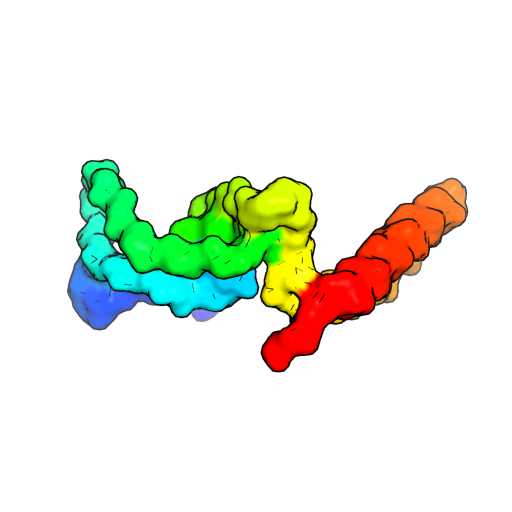 6.713 -12.505 1.00 98.06 93 ASP A C 1
ATOM 725 O O . ASP A 1 93 ? 11.967 6.837 -12.849 1.00 98.06 93 ASP A O 1
ATOM 729 N N . GLN A 1 94 ? 10.384 6.992 -11.265 1.00 98.50 94 GLN A N 1
ATOM 730 C CA . GLN A 1 94 ? 11.305 7.429 -10.223 1.00 98.50 94 GLN A CA 1
ATOM 731 C C . GLN A 1 94 ? 12.347 6.348 -9.908 1.00 98.50 94 GLN A C 1
ATOM 733 O O . GLN A 1 94 ? 13.533 6.639 -9.782 1.00 98.50 94 GLN A O 1
ATOM 738 N N . CYS A 1 95 ? 11.941 5.083 -9.797 1.00 98.19 95 CYS A N 1
ATOM 739 C CA . CYS A 1 95 ? 12.869 3.978 -9.599 1.00 98.19 95 CYS A CA 1
ATOM 740 C C . CYS A 1 95 ? 13.859 3.877 -10.760 1.00 98.19 95 CYS A C 1
ATOM 742 O O . CYS A 1 95 ? 15.051 3.720 -10.511 1.00 98.19 95 CYS A O 1
ATOM 744 N N . TRP A 1 96 ? 13.403 4.001 -12.007 1.00 98.38 96 TRP A N 1
ATOM 745 C CA . TRP A 1 96 ? 14.284 3.985 -13.173 1.00 98.38 96 TRP A CA 1
ATOM 746 C C . TRP A 1 96 ? 15.319 5.112 -13.107 1.00 98.38 96 TRP A C 1
ATOM 748 O O . TRP A 1 96 ? 16.511 4.842 -13.224 1.00 98.38 96 TRP A O 1
ATOM 758 N N . SER A 1 97 ? 14.891 6.347 -12.817 1.00 98.00 97 SER A N 1
ATOM 759 C CA . SER A 1 97 ? 15.784 7.516 -12.757 1.00 98.00 97 SER A CA 1
ATOM 760 C C . SER A 1 97 ? 16.907 7.363 -11.724 1.00 98.00 97 SER A C 1
ATOM 762 O O . SER A 1 97 ? 18.026 7.821 -11.944 1.00 98.00 97 SER A O 1
ATOM 764 N N . GLN A 1 98 ? 16.631 6.672 -10.614 1.00 98.12 98 GLN A N 1
ATOM 765 C CA . GLN A 1 98 ? 17.604 6.425 -9.546 1.00 98.12 98 GLN A CA 1
ATOM 766 C C . GLN A 1 98 ? 18.463 5.172 -9.761 1.00 98.12 98 GLN A C 1
ATOM 768 O O . GLN A 1 98 ? 19.561 5.075 -9.202 1.00 98.12 98 GLN A O 1
ATOM 773 N N . LYS A 1 99 ? 17.950 4.174 -10.490 1.00 97.44 99 LYS A N 1
ATOM 774 C CA . LYS A 1 99 ? 18.587 2.857 -10.630 1.00 97.44 99 LYS A CA 1
ATOM 775 C C . LYS A 1 99 ? 19.344 2.709 -11.940 1.00 97.44 99 LYS A C 1
ATOM 777 O O . LYS A 1 99 ? 20.454 2.198 -11.889 1.00 97.44 99 LYS A O 1
ATOM 782 N N . ALA A 1 100 ? 18.808 3.190 -13.062 1.00 98.06 100 ALA A N 1
ATOM 783 C CA . ALA A 1 100 ? 19.405 3.020 -14.387 1.00 98.06 100 ALA A CA 1
ATOM 784 C C . ALA A 1 100 ? 20.888 3.427 -14.461 1.00 98.06 100 ALA A C 1
ATOM 786 O O . ALA A 1 100 ? 21.672 2.630 -14.967 1.00 98.06 100 ALA A O 1
ATOM 787 N N . PRO A 1 101 ? 21.341 4.553 -13.865 1.00 98.00 101 PRO A N 1
ATOM 788 C CA . PRO A 1 101 ? 22.761 4.924 -13.896 1.00 98.00 101 PRO A CA 1
ATOM 789 C C . PRO A 1 101 ? 23.698 3.940 -13.176 1.00 98.00 101 PRO A C 1
ATOM 791 O O . PRO A 1 101 ? 24.912 4.036 -13.313 1.00 98.00 101 PRO A O 1
ATOM 794 N N . LYS A 1 102 ? 23.148 3.032 -12.360 1.00 97.88 102 LYS A N 1
ATOM 795 C CA . LYS A 1 102 ? 23.881 2.045 -11.552 1.00 97.88 102 LYS A CA 1
ATOM 796 C C . LYS A 1 102 ? 23.752 0.619 -12.095 1.00 97.88 102 LYS A C 1
ATOM 798 O O . LYS A 1 102 ? 24.270 -0.303 -11.471 1.00 97.88 102 LYS A O 1
ATOM 803 N N . ILE A 1 103 ? 23.030 0.427 -13.197 1.00 98.12 103 ILE A N 1
ATOM 804 C CA . ILE A 1 103 ? 22.859 -0.880 -13.835 1.00 98.12 103 ILE A CA 1
ATOM 805 C C . ILE A 1 103 ? 24.073 -1.142 -14.725 1.00 98.12 103 ILE A C 1
ATOM 807 O O . ILE A 1 103 ? 24.538 -0.241 -15.424 1.00 98.12 103 ILE A O 1
ATOM 811 N N . ARG A 1 104 ? 24.601 -2.369 -14.684 1.00 98.50 104 ARG A N 1
ATOM 812 C CA . ARG A 1 104 ? 25.748 -2.760 -15.508 1.00 98.50 104 ARG A CA 1
ATOM 813 C C . ARG A 1 104 ? 25.381 -2.695 -16.989 1.00 98.50 104 ARG A C 1
ATOM 815 O O . ARG A 1 104 ? 24.232 -2.939 -17.359 1.00 98.50 104 ARG A O 1
ATOM 822 N N . ALA A 1 105 ? 26.349 -2.376 -17.844 1.00 98.06 105 ALA A N 1
ATOM 823 C CA . ALA A 1 105 ? 26.099 -2.175 -19.272 1.00 98.06 105 ALA A CA 1
ATOM 824 C C . ALA A 1 105 ? 25.483 -3.424 -19.927 1.00 98.06 105 ALA A C 1
ATOM 826 O O . ALA A 1 105 ? 24.537 -3.314 -20.707 1.00 98.06 105 ALA A O 1
ATOM 827 N N . GLU A 1 106 ? 25.958 -4.608 -19.543 1.00 98.50 106 GLU A N 1
ATOM 828 C CA . GLU A 1 106 ? 25.470 -5.900 -20.019 1.00 98.50 106 GLU A CA 1
ATOM 829 C C . GLU A 1 106 ? 24.035 -6.233 -19.562 1.00 98.50 106 GLU A C 1
ATOM 831 O O . GLU A 1 106 ? 23.338 -6.994 -20.230 1.00 98.50 106 GLU A O 1
ATOM 836 N N . GLU A 1 107 ? 23.550 -5.626 -18.472 1.00 98.25 107 GLU A N 1
ATOM 837 C CA . GLU A 1 107 ? 22.198 -5.843 -17.929 1.00 98.25 107 GLU A CA 1
ATOM 838 C C . GLU A 1 107 ? 21.186 -4.789 -18.408 1.00 98.25 107 GLU A C 1
ATOM 840 O O . GLU A 1 107 ? 19.974 -4.980 -18.269 1.00 98.25 107 GLU A O 1
ATOM 845 N N . MET A 1 108 ? 21.655 -3.683 -18.999 1.00 98.19 108 MET A N 1
ATOM 846 C CA . MET A 1 108 ? 20.833 -2.512 -19.324 1.00 98.19 108 MET A CA 1
ATOM 847 C C . MET A 1 108 ? 19.632 -2.851 -20.215 1.00 98.19 108 MET A C 1
ATOM 849 O O . MET A 1 108 ? 18.518 -2.405 -19.947 1.00 98.19 108 MET A O 1
ATOM 853 N N . SER A 1 109 ? 19.827 -3.681 -21.245 1.00 98.44 109 SER A N 1
ATOM 854 C CA . SER A 1 109 ? 18.739 -4.063 -22.156 1.00 98.44 109 SER A CA 1
ATOM 855 C C . SER A 1 109 ? 17.645 -4.872 -21.447 1.00 98.44 109 SER A C 1
ATOM 857 O O . SER A 1 109 ? 16.455 -4.621 -21.643 1.00 98.44 109 SER A O 1
ATOM 859 N N . ALA A 1 110 ? 18.029 -5.825 -20.592 1.00 98.50 110 ALA A N 1
ATOM 860 C CA . ALA A 1 110 ? 17.081 -6.640 -19.835 1.00 98.50 110 ALA A CA 1
ATOM 861 C C . ALA A 1 110 ? 16.345 -5.810 -18.771 1.00 98.50 110 ALA A C 1
ATOM 863 O O . ALA A 1 110 ? 15.130 -5.952 -18.591 1.00 98.50 110 ALA A O 1
ATOM 864 N N . ALA A 1 111 ? 17.062 -4.900 -18.109 1.00 98.31 111 ALA A N 1
ATOM 865 C CA . ALA A 1 111 ? 16.472 -3.958 -17.174 1.00 98.31 111 ALA A CA 1
ATOM 866 C C . ALA A 1 111 ? 15.446 -3.059 -17.872 1.00 98.31 111 ALA A C 1
ATOM 868 O O . ALA A 1 111 ? 14.303 -2.996 -17.428 1.00 98.31 111 ALA A O 1
ATOM 869 N N . GLN A 1 112 ? 15.808 -2.432 -18.994 1.00 98.44 112 GLN A N 1
ATOM 870 C CA . GLN A 1 112 ? 14.901 -1.562 -19.741 1.00 98.44 112 GLN A CA 1
ATOM 871 C C . GLN A 1 112 ? 13.605 -2.290 -20.118 1.00 98.44 112 GLN A C 1
ATOM 873 O O . GLN A 1 112 ? 12.527 -1.794 -19.804 1.00 98.44 112 GLN A O 1
ATOM 878 N N . LYS A 1 113 ? 13.697 -3.511 -20.665 1.00 98.69 113 LYS A N 1
ATOM 879 C CA . LYS A 1 113 ? 12.520 -4.343 -20.980 1.00 98.69 113 LYS A CA 1
ATOM 880 C C . LYS A 1 113 ? 11.622 -4.584 -19.765 1.00 98.69 113 LYS A C 1
ATOM 882 O O . LYS A 1 113 ? 10.402 -4.517 -19.878 1.00 98.69 113 LYS A O 1
ATOM 887 N N . SER A 1 114 ? 12.215 -4.841 -18.601 1.00 98.38 114 SER A N 1
ATOM 888 C CA . SER A 1 114 ? 11.464 -5.094 -17.365 1.00 98.38 114 SER A CA 1
ATOM 889 C C . SER A 1 114 ? 10.734 -3.840 -16.872 1.00 98.38 114 SER A C 1
ATOM 891 O O . SER A 1 114 ? 9.573 -3.911 -16.467 1.00 98.38 114 SER A O 1
ATOM 893 N N . TYR A 1 115 ? 11.388 -2.677 -16.935 1.00 98.50 115 TYR A N 1
ATOM 894 C CA . TYR A 1 115 ? 10.774 -1.399 -16.568 1.00 98.50 115 TYR A CA 1
ATOM 895 C C . TYR A 1 115 ? 9.699 -0.965 -17.570 1.00 98.50 115 TYR A C 1
ATOM 897 O O . TYR A 1 115 ? 8.653 -0.469 -17.155 1.00 98.50 115 TYR A O 1
ATOM 905 N N . ASP A 1 116 ? 9.917 -1.179 -18.867 1.00 98.56 116 ASP A N 1
ATOM 906 C CA . ASP A 1 116 ? 8.935 -0.865 -19.907 1.00 98.56 116 ASP A CA 1
ATOM 907 C C . ASP A 1 116 ? 7.691 -1.747 -19.783 1.00 98.56 116 ASP A C 1
ATOM 909 O O . ASP A 1 116 ? 6.578 -1.220 -19.779 1.00 98.56 116 ASP A O 1
ATOM 913 N N . HIS A 1 117 ? 7.862 -3.046 -19.521 1.00 98.62 117 HIS A N 1
ATOM 914 C CA . HIS A 1 117 ? 6.745 -3.929 -19.190 1.00 98.62 117 HIS A CA 1
ATOM 915 C C . HIS A 1 117 ? 5.968 -3.436 -17.957 1.00 98.62 117 HIS A C 1
ATOM 917 O O . HIS A 1 117 ? 4.740 -3.361 -17.979 1.00 98.62 117 HIS A O 1
ATOM 923 N N . ALA A 1 118 ? 6.661 -3.030 -16.886 1.00 98.38 118 ALA A N 1
ATOM 924 C CA . ALA A 1 118 ? 5.998 -2.475 -15.707 1.00 98.38 118 ALA A CA 1
ATOM 925 C C . ALA A 1 118 ? 5.194 -1.202 -16.040 1.00 98.38 118 ALA A C 1
ATOM 927 O O . ALA A 1 118 ? 4.067 -1.044 -15.566 1.00 98.38 118 ALA A O 1
ATOM 928 N N . ARG A 1 119 ? 5.729 -0.310 -16.888 1.00 98.56 119 ARG A N 1
ATOM 929 C CA . ARG A 1 119 ? 5.005 0.881 -17.366 1.00 98.56 119 ARG A CA 1
ATOM 930 C C . ARG A 1 119 ? 3.753 0.508 -18.149 1.00 98.56 119 ARG A C 1
ATOM 932 O O . ARG A 1 119 ? 2.709 1.111 -17.922 1.00 98.56 119 ARG A O 1
ATOM 939 N N . GLU A 1 120 ? 3.846 -0.454 -19.063 1.00 98.50 120 GLU A N 1
ATOM 940 C CA . GLU A 1 120 ? 2.704 -0.949 -19.841 1.00 98.50 120 GLU A CA 1
ATOM 941 C C . GLU A 1 120 ? 1.602 -1.489 -18.929 1.00 98.50 120 GLU A C 1
ATOM 943 O O . GLU A 1 120 ? 0.450 -1.071 -19.050 1.00 98.50 120 GLU A O 1
ATOM 948 N N . VAL A 1 121 ? 1.967 -2.330 -17.955 1.00 97.94 121 VAL A N 1
ATOM 949 C CA . VAL A 1 121 ? 1.028 -2.875 -16.969 1.00 97.94 121 VAL A CA 1
ATOM 950 C C . VAL A 1 121 ? 0.337 -1.752 -16.199 1.00 97.94 121 VAL A C 1
ATOM 952 O O . VAL A 1 121 ? -0.891 -1.713 -16.152 1.00 97.94 121 VAL A O 1
ATOM 955 N N . TYR A 1 122 ? 1.080 -0.799 -15.624 1.00 97.69 122 TYR A N 1
ATOM 956 C CA . TYR A 1 122 ? 0.447 0.272 -14.850 1.00 97.69 122 TYR A CA 1
ATOM 957 C C . TYR A 1 122 ? -0.385 1.227 -15.714 1.00 97.69 122 TYR A C 1
ATOM 959 O O . TYR A 1 122 ? -1.435 1.672 -15.257 1.00 97.69 122 TYR A O 1
ATOM 967 N N . ARG A 1 123 ? -0.001 1.496 -16.969 1.00 97.94 123 ARG A N 1
ATOM 968 C CA . ARG A 1 123 ? -0.839 2.264 -17.911 1.00 97.94 123 ARG A CA 1
ATOM 969 C C . ARG A 1 123 ? -2.162 1.554 -18.200 1.00 97.94 123 ARG A C 1
ATOM 971 O O . ARG A 1 123 ? -3.209 2.202 -18.161 1.00 97.94 123 ARG A O 1
ATOM 978 N N . ALA A 1 124 ? -2.130 0.239 -18.424 1.00 97.12 124 ALA A N 1
ATOM 979 C CA . ALA A 1 124 ? -3.343 -0.559 -18.586 1.00 97.12 124 ALA A CA 1
ATOM 980 C C . ALA A 1 124 ? -4.223 -0.475 -17.327 1.00 97.12 124 ALA A C 1
ATOM 982 O O . ALA A 1 124 ? -5.397 -0.118 -17.421 1.00 97.12 124 ALA A O 1
ATOM 983 N N . LEU A 1 125 ? -3.641 -0.653 -16.134 1.00 96.12 125 LEU A N 1
ATOM 984 C CA . LEU A 1 125 ? -4.361 -0.527 -14.861 1.00 96.12 125 LEU A CA 1
ATOM 985 C C . LEU A 1 125 ? -5.011 0.852 -14.672 1.00 96.12 125 LEU A C 1
ATOM 987 O O . LEU A 1 125 ? -6.165 0.918 -14.256 1.00 96.12 125 LEU A O 1
ATOM 991 N N . VAL A 1 126 ? -4.311 1.943 -15.000 1.00 96.19 126 VAL A N 1
ATOM 992 C CA . VAL A 1 126 ? -4.866 3.310 -14.951 1.00 96.19 126 VAL A CA 1
ATOM 993 C C . VAL A 1 126 ? -6.101 3.433 -15.846 1.00 96.19 126 VAL A C 1
ATOM 995 O O . VAL A 1 126 ? -7.101 4.018 -15.428 1.00 96.19 126 VAL A O 1
ATOM 998 N N . SER A 1 127 ? -6.056 2.857 -17.051 1.00 95.50 127 SER A N 1
ATOM 999 C CA . SER A 1 127 ? -7.183 2.891 -17.991 1.00 95.50 127 SER A CA 1
ATOM 1000 C C . SER A 1 127 ? -8.369 2.024 -17.548 1.00 95.50 127 SER A C 1
ATOM 1002 O O . SER A 1 127 ? -9.520 2.411 -17.741 1.00 95.50 127 SER A O 1
ATOM 1004 N N . GLU A 1 128 ? -8.097 0.886 -16.904 1.00 94.75 128 GLU A N 1
ATOM 1005 C CA . GLU A 1 128 ? -9.100 -0.071 -16.426 1.00 94.75 128 GLU A CA 1
ATOM 1006 C C . GLU A 1 128 ? -9.752 0.357 -15.101 1.00 94.75 128 GLU A C 1
ATOM 1008 O O . GLU A 1 128 ? -10.877 -0.050 -14.791 1.00 94.75 128 GLU A O 1
ATOM 1013 N N . CYS A 1 129 ? -9.063 1.172 -14.297 1.00 93.06 129 CYS A N 1
ATOM 1014 C CA . CYS A 1 129 ? -9.626 1.761 -13.090 1.00 93.06 129 CYS A CA 1
ATOM 1015 C C . CYS A 1 129 ? -10.715 2.781 -13.443 1.00 93.06 129 CYS A C 1
ATOM 1017 O O . CYS A 1 129 ? -10.517 3.697 -14.253 1.00 93.06 129 CYS A O 1
ATOM 1019 N N . ARG A 1 130 ? -11.863 2.660 -12.766 1.00 78.19 130 ARG A N 1
ATOM 1020 C CA . ARG A 1 130 ? -12.907 3.691 -12.808 1.00 78.19 130 ARG A CA 1
ATOM 1021 C C . ARG A 1 130 ? -12.335 5.027 -12.301 1.00 78.19 130 ARG A C 1
ATOM 1023 O O . ARG A 1 130 ? -11.437 4.992 -11.460 1.00 78.19 130 ARG A O 1
ATOM 1030 N N . PRO A 1 131 ? -12.825 6.174 -12.803 1.00 67.50 131 PRO A N 1
ATOM 1031 C CA . PRO A 1 131 ? -12.571 7.461 -12.164 1.00 67.50 131 PRO A CA 1
ATOM 1032 C C . PRO A 1 131 ? -13.003 7.387 -10.695 1.00 67.50 131 PRO A C 1
ATOM 103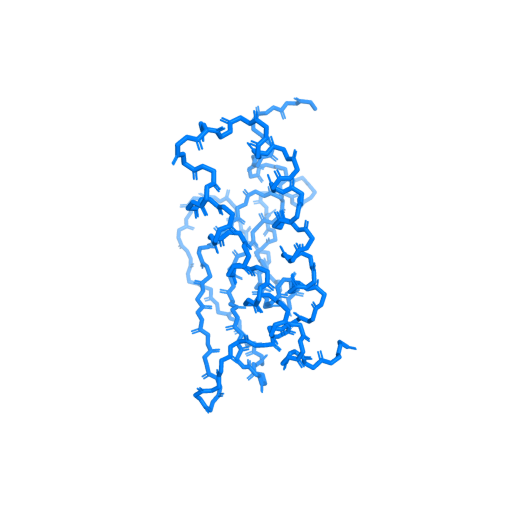4 O O . PRO A 1 131 ? -14.009 6.732 -10.398 1.00 67.50 131 PRO A O 1
ATOM 1037 N N . ASP A 1 132 ? -12.196 7.977 -9.814 1.00 62.53 132 ASP A N 1
ATOM 1038 C CA . ASP A 1 132 ? -12.452 8.005 -8.370 1.00 62.53 132 ASP A CA 1
ATOM 1039 C C . ASP A 1 132 ? -13.663 8.894 -8.034 1.00 62.53 132 ASP A C 1
ATOM 1041 O O . ASP A 1 132 ? -13.842 9.939 -8.706 1.00 62.53 132 ASP A O 1
#

Sequence (132 aa):
TEKPYWDLERARIGQTRNVPLEVVVNGQPVARREIPADGQTRAVSFPVKIDRSSWVALRILPSSHSNPVFVLVGGKPIRASRASAEWCLKAVDQCWSQKAPKIRAEEMSAAQKSYDHAREVYRALVSECRPD

pLDDT: mean 94.93, std 6.26, range [56.62, 98.69]

Mean predicted aligned error: 4.22 Å

Solvent-accessible surface area (backbone atoms only — not comparable to full-atom values): 7812 Å² total; per-residue (Å²): 136,74,7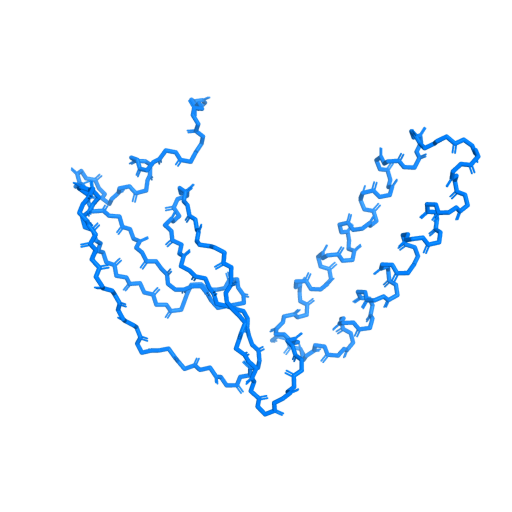8,70,80,40,43,61,75,76,24,32,52,81,94,47,61,30,29,51,43,24,39,27,48,76,87,41,76,77,45,76,45,78,42,72,74,74,86,72,88,74,93,80,87,77,96,73,90,77,94,53,16,37,43,37,29,46,34,33,66,68,35,51,64,54,78,69,46,78,48,64,48,91,82,41,73,73,48,77,50,24,70,59,28,49,49,51,38,52,47,53,53,53,49,44,72,72,42,56,89,74,51,53,80,93,48,41,67,63,50,50,53,55,54,50,50,51,45,53,52,26,53,50,46,34,70,68,14,54,86,127

Radius of gyration: 19.44 Å; Cα contacts (8 Å, |Δi|>4): 177; chains: 1; bounding box: 46×25×50 Å

Secondary structure (DSSP, 8-state):
-PSPTT-GGGG--TTSSEEEEEEEETTEEEEEEEEE-SS------------S-EEEEEEETTTEEPPPEEE-STT------HHHHHHHHHHHHHHHHHHGGGS-GGGHHHHHHHHHHHHHHHHHHHHHSPP-

Nearest PDB structures (foldseek):
  9ioz-assembly1_K  TM=4.274E-01  e=1.082E+00  Escherichia phage T5
  6e14-assembly1_D  TM=3.940E-01  e=1.878E+00  Escherichia coli
  5j7k-assembly1_A  TM=4.190E-01  e=2.399E+00  synthetic construct
  4z29-assembly2_B  TM=1.924E-01  e=2.487E-01  Magnetospirillum gryphiswaldense

Foldseek 3Di:
DDPPPQPQVVQDDDPAQWGWKFKAKQNRGPDTDIDGPPPDDDDDDDPDDDPAWIWIWIDGPPHDIDDTDTDHDPNDHDLADLVVLVVQLVVLVVCCVVCQVVDDPVCNVVVVVVSVVSNVVSVVSNVVHDDD